Protein AF-A0A6G8FVH2-F1 (afdb_monomer)

Mean predicted aligned error: 13.88 Å

Structure (mmCIF, N/CA/C/O backbone):
data_AF-A0A6G8FVH2-F1
#
_entry.id   AF-A0A6G8FVH2-F1
#
loop_
_atom_site.group_PDB
_atom_site.id
_atom_site.type_symbol
_atom_site.label_atom_id
_atom_site.label_alt_id
_atom_site.label_comp_id
_atom_site.label_asym_id
_atom_site.label_entity_id
_atom_site.label_seq_id
_atom_site.pdbx_PDB_ins_code
_atom_site.Cartn_x
_atom_site.Cartn_y
_atom_site.Cartn_z
_atom_site.occupancy
_atom_site.B_iso_or_equiv
_atom_site.auth_seq_id
_atom_site.auth_comp_id
_atom_site.auth_asym_id
_atom_site.auth_atom_id
_atom_site.pdbx_PDB_model_num
ATOM 1 N N . MET A 1 1 ? 26.771 -7.243 -15.660 1.00 48.91 1 MET A N 1
ATOM 2 C CA . MET A 1 1 ? 26.284 -7.876 -14.411 1.00 48.91 1 MET A CA 1
ATOM 3 C C . MET A 1 1 ? 25.528 -6.893 -13.494 1.00 48.91 1 MET A C 1
ATOM 5 O O . MET A 1 1 ? 25.532 -7.076 -12.289 1.00 48.91 1 MET A O 1
ATOM 9 N N . TYR A 1 2 ?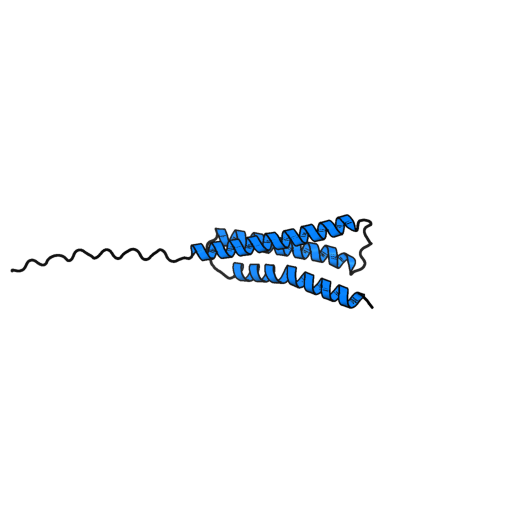 24.825 -5.887 -14.038 1.00 51.09 2 TYR A N 1
ATOM 10 C CA . TYR A 1 2 ? 24.030 -4.921 -13.249 1.00 51.09 2 TYR A CA 1
ATOM 11 C C . TYR A 1 2 ? 22.519 -5.235 -13.226 1.00 51.09 2 TYR A C 1
ATOM 13 O O . TYR A 1 2 ? 21.759 -4.555 -12.542 1.00 51.09 2 TYR A O 1
ATOM 21 N N . SER A 1 3 ? 22.062 -6.257 -13.964 1.00 60.22 3 SER A N 1
ATOM 22 C CA . SER A 1 3 ? 20.628 -6.535 -14.131 1.00 60.22 3 SER A CA 1
ATOM 23 C C . SER A 1 3 ? 19.977 -7.164 -12.897 1.00 60.22 3 SER A C 1
ATOM 25 O O . SER A 1 3 ? 18.834 -6.838 -12.597 1.00 60.22 3 SER A O 1
ATOM 27 N N . SER A 1 4 ? 20.695 -8.006 -12.145 1.00 68.12 4 SER A N 1
ATOM 28 C CA . SER A 1 4 ? 20.132 -8.724 -10.992 1.00 68.12 4 SER A CA 1
ATOM 29 C C . SER A 1 4 ? 19.844 -7.807 -9.801 1.00 68.12 4 SER A C 1
ATOM 31 O O . SER A 1 4 ? 18.807 -7.946 -9.157 1.00 68.12 4 SER A O 1
ATOM 33 N N . LEU A 1 5 ? 20.717 -6.831 -9.529 1.00 71.88 5 LEU A N 1
ATOM 34 C CA . LEU A 1 5 ? 20.553 -5.896 -8.411 1.00 71.88 5 LEU A CA 1
ATOM 35 C C . LEU A 1 5 ? 19.428 -4.882 -8.686 1.00 71.88 5 LEU A C 1
ATOM 37 O O . LEU A 1 5 ? 18.598 -4.632 -7.814 1.00 71.88 5 LEU A O 1
ATOM 41 N N . ALA A 1 6 ? 19.341 -4.362 -9.914 1.00 66.44 6 ALA A N 1
ATOM 42 C CA . ALA A 1 6 ? 18.256 -3.472 -10.335 1.00 66.44 6 ALA A CA 1
ATOM 43 C C . 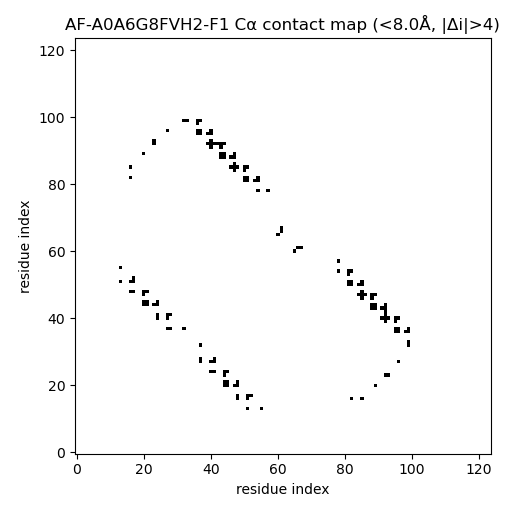ALA A 1 6 ? 16.886 -4.174 -10.330 1.00 66.44 6 ALA A C 1
ATOM 45 O O . ALA A 1 6 ? 15.886 -3.584 -9.914 1.00 66.44 6 ALA A O 1
ATOM 46 N N . GLN A 1 7 ? 16.839 -5.448 -10.735 1.00 66.75 7 GLN A N 1
ATOM 47 C CA . GLN A 1 7 ? 15.634 -6.272 -10.627 1.00 66.75 7 GLN A CA 1
ATOM 48 C C . GLN A 1 7 ? 15.235 -6.506 -9.169 1.00 66.75 7 GLN A C 1
ATOM 50 O O . GLN A 1 7 ? 14.070 -6.306 -8.835 1.00 66.75 7 GLN A O 1
ATOM 55 N N . LEU A 1 8 ? 16.181 -6.857 -8.291 1.00 76.56 8 LEU A N 1
ATOM 56 C CA . LEU A 1 8 ? 15.914 -7.030 -6.858 1.00 76.56 8 LEU A CA 1
ATOM 57 C C . LEU A 1 8 ? 15.365 -5.753 -6.213 1.00 76.56 8 LEU A C 1
ATOM 59 O O . LEU A 1 8 ? 14.357 -5.813 -5.514 1.00 76.56 8 LEU A O 1
ATOM 63 N N . LEU A 1 9 ? 15.972 -4.595 -6.489 1.00 73.19 9 LEU A N 1
ATOM 64 C CA . LEU A 1 9 ? 15.488 -3.299 -6.002 1.00 73.19 9 LEU A CA 1
ATOM 65 C C . LEU A 1 9 ? 14.082 -2.981 -6.513 1.00 73.19 9 LEU A C 1
ATOM 67 O O . LEU A 1 9 ? 13.233 -2.553 -5.736 1.00 73.19 9 LEU A O 1
ATOM 71 N N . SER A 1 10 ? 13.818 -3.231 -7.796 1.00 69.56 10 SER A N 1
ATOM 72 C CA . SER A 1 10 ? 12.498 -3.007 -8.394 1.00 69.56 10 SER A CA 1
ATOM 73 C C . SER A 1 10 ? 11.433 -3.900 -7.758 1.00 69.56 10 SER A C 1
ATOM 75 O O . SER A 1 10 ? 10.321 -3.450 -7.497 1.00 69.56 10 SER A O 1
ATOM 77 N N . LEU A 1 11 ? 11.780 -5.154 -7.461 1.00 72.44 11 LEU A N 1
ATOM 78 C CA . LEU A 1 11 ? 10.889 -6.132 -6.841 1.00 72.44 11 LEU A CA 1
ATOM 79 C C . LEU A 1 11 ? 10.630 -5.792 -5.363 1.00 72.44 11 LEU A C 1
ATOM 81 O O . LEU A 1 11 ? 9.493 -5.870 -4.903 1.00 72.44 11 LEU A O 1
ATOM 85 N N . LEU A 1 12 ? 11.645 -5.319 -4.635 1.00 78.88 12 LEU A N 1
ATOM 86 C CA . LEU A 1 12 ? 11.483 -4.800 -3.273 1.00 78.88 12 LEU A CA 1
ATOM 87 C C . LEU A 1 12 ? 10.607 -3.543 -3.236 1.00 78.88 12 LEU A C 1
ATOM 89 O O . LEU A 1 12 ? 9.711 -3.452 -2.400 1.00 78.88 12 LEU A O 1
ATOM 93 N N . LEU A 1 13 ? 10.819 -2.600 -4.157 1.00 73.19 13 LEU A N 1
ATOM 94 C CA . LEU A 1 13 ? 9.992 -1.396 -4.289 1.00 73.19 13 LEU A CA 1
ATOM 95 C C . LEU A 1 13 ? 8.539 -1.747 -4.615 1.00 73.19 13 LEU A C 1
ATOM 97 O O . LEU A 1 13 ? 7.624 -1.190 -4.011 1.00 73.19 13 LEU A O 1
ATOM 101 N N . LEU A 1 14 ? 8.332 -2.703 -5.521 1.00 72.62 14 LEU A N 1
ATOM 102 C CA . LEU A 1 14 ? 7.019 -3.235 -5.863 1.00 72.62 14 LEU A CA 1
ATOM 103 C C . LEU A 1 14 ? 6.323 -3.833 -4.635 1.00 72.62 14 LEU A C 1
ATOM 105 O O . LEU A 1 14 ? 5.190 -3.467 -4.325 1.00 72.62 14 LEU A O 1
ATOM 109 N N . LEU A 1 15 ? 7.009 -4.717 -3.907 1.00 77.50 15 LEU A N 1
ATOM 110 C CA . LEU A 1 15 ? 6.478 -5.321 -2.685 1.00 77.50 15 LEU A CA 1
ATOM 111 C C . LEU A 1 15 ? 6.139 -4.253 -1.640 1.00 77.50 15 LEU A C 1
ATOM 113 O O . LEU A 1 15 ? 5.061 -4.302 -1.054 1.00 77.50 15 LEU A O 1
ATOM 117 N N . ALA A 1 16 ? 7.002 -3.253 -1.461 1.00 75.69 16 ALA A N 1
ATOM 118 C CA . ALA A 1 16 ? 6.771 -2.155 -0.528 1.00 75.69 16 ALA A CA 1
ATOM 119 C C . ALA A 1 16 ? 5.546 -1.295 -0.890 1.00 75.69 16 ALA A C 1
ATOM 121 O O . ALA A 1 16 ? 4.918 -0.746 0.009 1.00 75.69 16 ALA A O 1
ATOM 122 N N . HIS A 1 17 ? 5.172 -1.199 -2.170 1.00 71.00 17 HIS A N 1
ATOM 123 C CA . HIS A 1 17 ? 3.996 -0.431 -2.601 1.00 71.00 17 HIS A CA 1
ATOM 124 C C . HIS A 1 17 ? 2.709 -1.259 -2.636 1.00 71.00 17 HIS A C 1
ATOM 126 O O . HIS A 1 17 ? 1.629 -0.700 -2.482 1.00 71.00 17 HIS A O 1
ATOM 132 N N . VAL A 1 18 ? 2.788 -2.576 -2.837 1.00 73.19 18 VAL A N 1
ATOM 133 C CA . VAL A 1 18 ? 1.597 -3.430 -2.998 1.00 73.19 18 VAL A CA 1
ATOM 134 C C . VAL A 1 18 ? 1.188 -4.098 -1.686 1.00 73.19 18 VAL A C 1
ATOM 136 O O . VAL A 1 18 ? -0.002 -4.184 -1.381 1.00 73.19 18 VAL A O 1
ATOM 139 N N . VAL A 1 19 ? 2.154 -4.553 -0.884 1.00 78.38 19 VAL A N 1
ATOM 140 C CA . VAL A 1 19 ? 1.880 -5.343 0.326 1.00 78.38 19 VAL A CA 1
ATOM 141 C C . VAL A 1 19 ? 1.172 -4.519 1.411 1.00 78.38 19 VAL A C 1
ATOM 143 O O . VAL A 1 19 ? 0.140 -4.983 1.901 1.00 78.38 19 VAL A O 1
ATOM 146 N N . PRO A 1 20 ? 1.623 -3.302 1.778 1.00 77.38 20 PRO A N 1
ATOM 147 C CA . PRO A 1 20 ? 0.951 -2.518 2.814 1.00 77.38 20 PRO A CA 1
ATOM 148 C C . PRO A 1 20 ? -0.516 -2.173 2.501 1.00 77.38 20 PRO A C 1
ATOM 150 O O . PRO A 1 20 ? -1.363 -2.440 3.360 1.00 77.38 20 PRO A O 1
ATOM 153 N N . PRO A 1 21 ? -0.880 -1.655 1.307 1.00 75.69 21 PRO A N 1
ATOM 154 C CA . PRO A 1 21 ? -2.279 -1.371 1.012 1.00 75.69 21 PRO A CA 1
ATOM 155 C C . PRO A 1 21 ? -3.127 -2.638 0.899 1.00 75.69 21 PRO A C 1
ATOM 157 O O . PRO A 1 21 ? -4.281 -2.610 1.319 1.00 75.69 21 PRO A O 1
ATOM 160 N N . ALA A 1 22 ? -2.574 -3.762 0.424 1.00 75.56 22 ALA A N 1
ATOM 161 C CA . ALA A 1 22 ? -3.284 -5.042 0.407 1.00 75.56 22 ALA A CA 1
ATOM 162 C C . ALA A 1 22 ? -3.614 -5.539 1.824 1.00 75.56 22 ALA A C 1
ATOM 164 O O . ALA A 1 22 ? -4.752 -5.926 2.094 1.00 75.56 22 ALA A O 1
ATOM 165 N N . ILE A 1 23 ? -2.648 -5.481 2.749 1.00 80.50 23 ILE A N 1
ATOM 166 C CA . ILE A 1 23 ? -2.864 -5.840 4.158 1.00 80.50 23 ILE A CA 1
ATOM 167 C C . ILE A 1 23 ? -3.906 -4.905 4.787 1.00 80.50 23 ILE A C 1
ATOM 169 O O . ILE A 1 23 ? -4.834 -5.385 5.440 1.00 80.50 23 ILE A O 1
ATOM 173 N N . GLY A 1 24 ? -3.803 -3.593 4.545 1.00 75.56 24 GLY A N 1
ATOM 174 C CA . GLY A 1 24 ? -4.785 -2.602 4.992 1.00 75.56 24 GLY A CA 1
ATOM 175 C C . GLY A 1 24 ? -6.201 -2.926 4.509 1.00 75.56 24 GLY A C 1
ATOM 176 O O . GLY A 1 24 ? -7.131 -2.982 5.312 1.00 75.56 24 GLY A O 1
ATOM 177 N N . LEU A 1 25 ? -6.357 -3.253 3.224 1.00 78.88 25 LEU A N 1
ATOM 178 C CA . LEU A 1 25 ? -7.624 -3.679 2.623 1.00 78.88 25 LEU A CA 1
ATOM 179 C C . LEU A 1 25 ? -8.204 -4.925 3.301 1.00 78.88 25 LEU A C 1
ATOM 181 O O . LEU A 1 25 ? -9.382 -4.939 3.655 1.00 78.88 25 LEU A O 1
ATOM 185 N N . VAL A 1 26 ? -7.384 -5.959 3.515 1.00 82.75 26 VAL A N 1
ATOM 186 C CA . VAL A 1 26 ? -7.816 -7.218 4.146 1.00 82.75 26 VAL A CA 1
ATOM 187 C C . VAL A 1 26 ? -8.243 -6.992 5.596 1.00 82.75 26 VAL A C 1
ATOM 189 O O . VAL A 1 26 ? -9.283 -7.506 6.019 1.00 82.75 26 VAL A O 1
ATOM 192 N N . LEU A 1 27 ? -7.474 -6.208 6.356 1.00 81.31 27 LEU A N 1
ATOM 193 C CA . LEU A 1 27 ? -7.788 -5.888 7.749 1.00 81.31 27 LEU A CA 1
ATOM 194 C C . LEU A 1 27 ? -9.089 -5.086 7.855 1.00 81.31 27 LEU A C 1
ATOM 196 O O . LEU A 1 27 ? -9.972 -5.450 8.631 1.00 81.31 27 LEU A O 1
ATOM 200 N N . VAL A 1 28 ? -9.250 -4.048 7.032 1.00 79.56 28 VAL A N 1
ATOM 201 C CA . VAL A 1 28 ? -10.461 -3.212 7.002 1.00 79.56 28 VAL A CA 1
ATOM 202 C C . VAL A 1 28 ? -11.682 -4.008 6.528 1.00 79.56 28 VAL A C 1
ATOM 204 O O . VAL A 1 28 ? -12.782 -3.827 7.049 1.00 79.56 28 VAL A O 1
ATOM 207 N N . ALA A 1 29 ? -11.513 -4.928 5.575 1.00 78.44 29 ALA A N 1
ATOM 208 C CA . ALA A 1 29 ? -12.602 -5.769 5.085 1.00 78.44 29 ALA A CA 1
ATOM 209 C C . ALA A 1 29 ? -13.090 -6.785 6.134 1.00 78.44 29 ALA A C 1
ATOM 211 O O . ALA A 1 29 ? -14.296 -7.046 6.210 1.00 78.44 29 ALA A O 1
ATOM 212 N N . ARG A 1 30 ? -12.178 -7.340 6.950 1.00 79.88 30 ARG A N 1
ATOM 213 C CA . ARG A 1 30 ? -12.509 -8.324 7.997 1.00 79.88 30 ARG A CA 1
ATOM 214 C C . ARG A 1 30 ? -13.263 -7.722 9.182 1.00 79.88 30 ARG A C 1
ATOM 216 O O . ARG A 1 30 ? -14.057 -8.426 9.802 1.00 79.88 30 ARG A O 1
ATOM 223 N N . VAL A 1 31 ? -13.041 -6.450 9.509 1.00 73.06 31 VAL A N 1
ATOM 224 C CA . VAL A 1 31 ? -13.661 -5.822 10.683 1.00 73.06 31 VAL A CA 1
ATOM 225 C C . VAL A 1 31 ? -15.078 -5.317 10.350 1.00 73.06 31 VAL A C 1
ATOM 227 O O . VAL A 1 31 ? -15.308 -4.577 9.388 1.00 73.06 31 VAL A O 1
ATOM 230 N N . ARG A 1 32 ? -16.073 -5.730 11.149 1.00 60.81 32 ARG A N 1
ATOM 231 C CA . ARG A 1 32 ? -17.450 -5.198 11.110 1.00 60.81 32 ARG A CA 1
ATOM 232 C C . ARG A 1 32 ? -17.533 -3.908 11.940 1.00 60.81 32 ARG A C 1
ATOM 234 O O . ARG A 1 32 ? -18.111 -3.910 13.019 1.00 60.81 32 ARG A O 1
ATOM 241 N N . THR A 1 33 ? -16.956 -2.815 11.451 1.00 60.69 33 THR A N 1
ATOM 242 C CA . THR A 1 33 ? -17.144 -1.467 12.025 1.00 60.69 33 THR A CA 1
ATOM 243 C C . THR A 1 33 ? -18.153 -0.641 11.218 1.00 60.69 33 THR A C 1
ATOM 245 O O . THR A 1 33 ? -18.716 -1.105 10.217 1.00 60.69 33 THR A O 1
ATOM 248 N N . ARG A 1 34 ? -18.466 0.573 11.695 1.00 63.25 34 ARG A N 1
ATOM 249 C CA . ARG A 1 34 ? -19.517 1.445 11.147 1.00 63.25 34 ARG A CA 1
ATOM 250 C C . ARG A 1 34 ? -19.282 1.737 9.655 1.00 63.25 34 ARG A C 1
ATOM 252 O O . ARG A 1 34 ? -18.187 2.078 9.219 1.00 63.25 34 ARG A O 1
ATOM 259 N N . ARG A 1 35 ? -20.358 1.661 8.857 1.00 68.44 35 ARG A N 1
ATOM 260 C CA . ARG A 1 35 ? -20.328 1.692 7.375 1.00 68.44 35 ARG A CA 1
ATOM 261 C C . ARG A 1 35 ? -19.559 2.867 6.748 1.00 68.44 35 ARG A C 1
ATOM 263 O O . ARG A 1 35 ? -19.030 2.704 5.652 1.00 68.44 35 ARG A O 1
ATOM 270 N N . ARG A 1 36 ? -19.520 4.048 7.378 1.00 74.69 36 ARG A N 1
ATOM 271 C CA . ARG A 1 36 ? -18.992 5.271 6.741 1.00 74.69 36 ARG A CA 1
ATOM 272 C C . ARG A 1 36 ? -17.458 5.294 6.683 1.00 74.69 36 ARG A C 1
ATOM 274 O O . ARG A 1 36 ? -16.921 5.378 5.585 1.00 74.69 36 ARG A O 1
ATOM 281 N N . TRP A 1 37 ? -16.756 5.143 7.806 1.00 76.94 37 TRP A N 1
ATOM 282 C CA . TRP A 1 37 ? -15.282 5.205 7.845 1.00 76.94 37 TRP A CA 1
ATOM 283 C C . TRP A 1 37 ? -14.608 4.018 7.162 1.00 76.94 37 TRP A C 1
ATOM 285 O O . TRP A 1 37 ? -13.631 4.194 6.436 1.00 76.94 37 TRP A O 1
ATOM 295 N N . ARG A 1 38 ? -15.204 2.828 7.279 1.00 73.69 38 ARG A N 1
ATOM 296 C CA . ARG A 1 38 ? -14.755 1.640 6.548 1.00 73.69 38 ARG A CA 1
ATOM 297 C C . ARG A 1 38 ? -14.774 1.847 5.032 1.00 73.69 38 ARG A C 1
ATOM 299 O O . ARG A 1 38 ? -13.847 1.423 4.352 1.00 73.69 38 ARG A O 1
ATOM 306 N N . THR A 1 39 ? -15.805 2.506 4.499 1.00 80.50 39 THR A N 1
ATOM 307 C CA . THR A 1 39 ? -15.901 2.776 3.053 1.00 80.50 39 THR A CA 1
ATOM 308 C C . THR A 1 39 ? -14.761 3.681 2.592 1.00 80.50 39 THR A C 1
ATOM 310 O O . THR A 1 39 ? -14.107 3.371 1.602 1.00 80.50 39 THR A O 1
ATOM 313 N N . TRP A 1 40 ? -14.460 4.742 3.345 1.00 80.19 40 TRP A N 1
ATOM 314 C CA . TRP A 1 40 ? -13.326 5.622 3.052 1.00 80.19 40 TRP A CA 1
ATOM 315 C C . TRP A 1 40 ? -11.989 4.883 3.112 1.00 80.19 40 TRP A C 1
ATOM 317 O O . TRP A 1 40 ? -11.207 4.975 2.171 1.00 80.19 40 TRP A O 1
ATOM 327 N N . ALA A 1 41 ? -11.752 4.087 4.157 1.00 77.81 41 ALA A N 1
ATOM 328 C CA . ALA A 1 41 ? -10.533 3.292 4.276 1.00 77.81 41 ALA A CA 1
ATOM 329 C C . ALA A 1 41 ? -10.364 2.311 3.097 1.00 77.81 41 ALA A C 1
ATOM 331 O O . ALA A 1 41 ? -9.285 2.232 2.517 1.00 77.81 41 ALA A O 1
ATOM 332 N N . LEU A 1 42 ? -11.433 1.618 2.683 1.00 81.88 42 LEU A N 1
ATOM 333 C CA . LEU A 1 42 ? -11.404 0.719 1.521 1.00 81.88 42 LEU A CA 1
ATOM 334 C C . LEU A 1 42 ? -11.116 1.461 0.211 1.00 81.88 42 LEU A C 1
ATOM 336 O O . LEU A 1 42 ? -10.346 0.958 -0.603 1.00 81.88 42 LEU A O 1
ATOM 340 N N . LEU A 1 43 ? -11.701 2.645 0.008 1.00 84.88 43 LEU A N 1
ATOM 341 C CA . LEU A 1 43 ? -11.450 3.462 -1.182 1.00 84.88 43 LEU A CA 1
ATOM 342 C C . LEU A 1 43 ? -9.994 3.926 -1.244 1.00 84.88 43 LEU A C 1
ATOM 344 O O . LEU A 1 43 ? -9.362 3.808 -2.289 1.00 84.88 43 LEU A O 1
ATOM 348 N N . PHE A 1 44 ? -9.444 4.402 -0.127 1.00 82.56 44 PHE A N 1
ATOM 349 C CA . PHE A 1 44 ? -8.066 4.880 -0.069 1.00 82.56 44 PHE A CA 1
ATOM 350 C C . PHE A 1 44 ? -7.042 3.750 -0.220 1.00 82.56 44 PHE A C 1
ATOM 352 O O . PHE A 1 44 ? -6.107 3.883 -1.011 1.00 82.56 44 PHE A O 1
ATOM 359 N N . PHE A 1 45 ? -7.242 2.607 0.445 1.00 79.19 45 PHE A N 1
ATOM 360 C CA . PHE A 1 45 ? -6.380 1.436 0.252 1.00 79.19 45 PHE A CA 1
ATOM 361 C C . PHE A 1 45 ? -6.521 0.833 -1.151 1.00 79.19 45 PHE A C 1
ATOM 363 O O . PHE A 1 45 ? -5.519 0.452 -1.751 1.00 79.19 45 PHE A O 1
ATOM 370 N N . GLY A 1 46 ? -7.736 0.791 -1.706 1.00 81.31 46 GLY A N 1
ATOM 371 C CA . GLY A 1 46 ? -7.978 0.340 -3.077 1.00 81.31 46 GLY A CA 1
ATOM 372 C C . GLY A 1 46 ? -7.320 1.240 -4.120 1.00 81.31 46 GLY A C 1
ATOM 373 O O . GLY A 1 46 ? -6.685 0.740 -5.046 1.00 81.31 46 GLY A O 1
ATOM 374 N N . LEU A 1 47 ? -7.401 2.561 -3.942 1.00 83.94 47 LEU A N 1
ATOM 375 C CA . LEU A 1 47 ? -6.745 3.529 -4.820 1.00 83.94 47 LEU A CA 1
ATOM 376 C C . LEU A 1 47 ? -5.217 3.424 -4.722 1.00 83.94 47 LEU A C 1
ATOM 378 O O . LEU A 1 47 ? -4.545 3.382 -5.751 1.00 83.94 47 LEU A O 1
ATOM 382 N N . SER A 1 48 ? -4.677 3.287 -3.507 1.00 78.50 48 SER A N 1
ATOM 383 C CA . SER A 1 48 ? -3.245 3.063 -3.278 1.00 78.50 48 SER A CA 1
ATOM 384 C C . SER A 1 48 ? -2.751 1.798 -3.988 1.00 78.50 48 SER A C 1
ATOM 386 O O . SER A 1 48 ? -1.757 1.847 -4.717 1.00 78.50 48 SER A O 1
ATOM 388 N N . LEU A 1 49 ? -3.500 0.693 -3.882 1.00 78.25 49 LEU A N 1
ATOM 389 C CA . LEU A 1 49 ? -3.200 -0.564 -4.570 1.00 78.25 49 LEU A CA 1
ATOM 390 C C . LEU A 1 49 ? -3.249 -0.408 -6.098 1.00 78.25 49 LEU A C 1
ATOM 392 O O . LEU A 1 49 ? -2.345 -0.867 -6.794 1.00 78.25 49 LEU A O 1
ATOM 396 N N . ALA A 1 50 ? -4.279 0.262 -6.623 1.00 80.69 50 ALA A N 1
ATOM 397 C CA . ALA A 1 50 ? -4.431 0.504 -8.056 1.00 80.69 50 ALA A CA 1
ATOM 398 C C . ALA A 1 50 ? -3.276 1.351 -8.613 1.00 80.69 50 ALA A C 1
ATOM 400 O O . ALA A 1 50 ? -2.718 1.015 -9.656 1.00 80.69 50 ALA A O 1
ATOM 401 N N . THR A 1 51 ? -2.864 2.403 -7.899 1.00 80.88 51 THR A N 1
ATOM 402 C CA . THR A 1 51 ? -1.705 3.225 -8.290 1.00 80.88 51 THR A CA 1
ATOM 403 C C . THR A 1 51 ? -0.387 2.451 -8.223 1.00 80.88 51 THR A C 1
ATOM 405 O O . THR A 1 51 ? 0.407 2.540 -9.158 1.00 80.88 51 THR A O 1
ATOM 408 N N . GLY A 1 52 ? -0.182 1.618 -7.193 1.00 72.44 52 GLY A N 1
ATOM 409 C CA . GLY A 1 52 ? 0.993 0.749 -7.083 1.00 72.44 52 GLY A CA 1
ATOM 410 C C . GLY A 1 52 ? 1.066 -0.295 -8.204 1.00 72.44 52 GLY A C 1
ATOM 411 O O . GLY A 1 52 ? 2.129 -0.504 -8.787 1.00 72.44 52 GLY A O 1
ATOM 412 N N . LEU A 1 53 ? -0.068 -0.899 -8.578 1.00 76.75 53 LEU A N 1
ATOM 413 C CA . LEU A 1 53 ? -0.166 -1.820 -9.718 1.00 76.75 53 LEU A CA 1
ATOM 414 C C . LEU A 1 53 ? 0.022 -1.115 -11.066 1.00 76.75 53 LEU A C 1
ATOM 416 O O . LEU A 1 53 ? 0.669 -1.660 -11.957 1.00 76.75 53 LEU A O 1
ATOM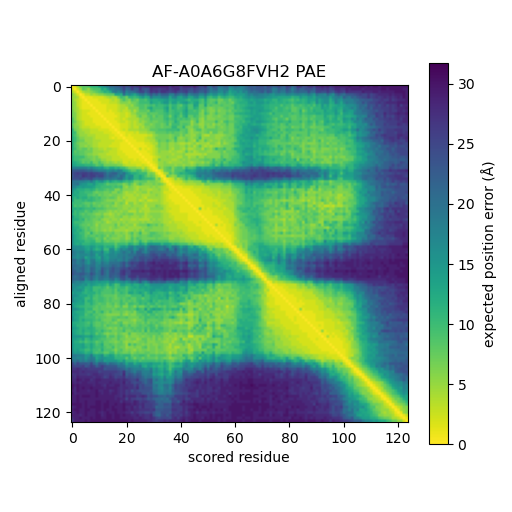 420 N N . ALA A 1 54 ? -0.494 0.103 -11.231 1.00 77.94 54 ALA A N 1
ATOM 421 C CA . ALA A 1 54 ? -0.250 0.892 -12.435 1.00 77.94 54 ALA A CA 1
ATOM 422 C C . ALA A 1 54 ? 1.244 1.217 -12.583 1.00 77.94 54 ALA A C 1
ATOM 424 O O . ALA A 1 54 ? 1.817 1.022 -13.654 1.00 77.94 54 ALA A O 1
ATOM 425 N N . GLN A 1 55 ? 1.907 1.621 -11.496 1.00 72.69 55 GLN A N 1
ATOM 426 C CA . GLN A 1 55 ? 3.352 1.844 -11.478 1.00 72.69 55 GLN A CA 1
ATOM 427 C C . GLN A 1 55 ? 4.124 0.553 -11.784 1.00 72.69 55 GLN A C 1
ATOM 429 O O . GLN A 1 55 ? 5.078 0.575 -12.564 1.00 72.69 55 GLN A O 1
ATOM 434 N N . ALA A 1 56 ? 3.692 -0.578 -11.223 1.00 68.50 56 ALA A N 1
ATOM 435 C CA . ALA A 1 56 ? 4.245 -1.896 -11.508 1.00 68.50 56 ALA A CA 1
ATOM 436 C C . ALA A 1 56 ? 4.153 -2.272 -12.987 1.00 68.50 56 ALA A C 1
ATOM 438 O O . ALA A 1 56 ? 5.130 -2.746 -13.551 1.00 68.50 56 ALA A O 1
ATOM 439 N N . LEU A 1 57 ? 3.000 -2.050 -13.618 1.00 72.62 57 LEU A N 1
ATOM 440 C CA . LEU A 1 57 ? 2.780 -2.349 -15.032 1.00 72.62 57 LEU A CA 1
ATOM 441 C C . LEU A 1 57 ? 3.620 -1.447 -15.932 1.00 72.62 57 LEU A C 1
ATOM 443 O O . LEU A 1 57 ? 4.259 -1.940 -16.860 1.00 72.62 57 LEU A O 1
ATOM 447 N N . VAL A 1 58 ? 3.685 -0.150 -15.617 1.00 69.56 58 VAL A N 1
ATOM 448 C CA . VAL A 1 58 ? 4.561 0.791 -16.323 1.00 69.56 58 VAL A CA 1
ATOM 449 C C . VAL A 1 58 ? 6.007 0.307 -16.216 1.00 69.56 58 VAL A C 1
ATOM 451 O O . VAL A 1 58 ? 6.649 0.112 -17.238 1.00 69.56 58 VAL A O 1
ATOM 454 N N . THR A 1 59 ? 6.494 -0.006 -15.015 1.00 65.12 59 THR A N 1
ATOM 455 C CA . THR A 1 59 ? 7.890 -0.425 -14.773 1.00 65.12 59 THR A CA 1
ATOM 456 C C . THR A 1 59 ? 8.204 -1.814 -15.350 1.00 65.12 59 THR A C 1
ATOM 458 O O . THR A 1 59 ? 9.251 -2.025 -15.954 1.00 65.12 59 THR A O 1
ATOM 461 N N . GLY A 1 60 ? 7.277 -2.761 -15.213 1.00 59.72 60 GLY A N 1
ATOM 462 C CA . GLY A 1 60 ? 7.381 -4.132 -15.709 1.00 59.72 60 GLY A CA 1
ATOM 463 C C . GLY A 1 60 ? 7.345 -4.216 -17.232 1.00 59.72 60 GLY A C 1
ATOM 464 O O . GLY A 1 60 ? 8.043 -5.049 -17.807 1.00 59.72 60 GLY A O 1
ATOM 465 N N . SER A 1 61 ? 6.630 -3.308 -17.906 1.00 59.66 61 SER A N 1
ATOM 466 C CA . SER A 1 61 ? 6.649 -3.226 -19.372 1.00 59.66 61 SER A CA 1
ATOM 467 C C . SER A 1 61 ? 8.052 -2.931 -19.936 1.00 59.66 61 SER A C 1
ATOM 469 O O . SER A 1 61 ? 8.388 -3.427 -21.013 1.00 59.66 61 SER A O 1
ATOM 471 N N . TYR A 1 62 ? 8.916 -2.241 -19.175 1.00 54.41 62 TYR A N 1
ATOM 472 C CA . TYR A 1 62 ? 10.330 -2.033 -19.526 1.00 54.41 62 TYR A CA 1
ATOM 473 C C . TYR A 1 62 ? 11.192 -3.291 -19.344 1.00 54.41 62 TYR A C 1
ATOM 475 O O . TYR A 1 62 ? 12.192 -3.447 -20.041 1.00 54.41 62 TYR A O 1
ATOM 483 N N . LEU A 1 63 ? 10.817 -4.199 -18.434 1.00 50.78 63 LEU A N 1
ATOM 484 C CA . LEU A 1 63 ? 11.558 -5.436 -18.154 1.00 50.78 63 LEU A CA 1
ATOM 485 C C . LEU A 1 63 ? 11.269 -6.558 -19.169 1.00 50.78 63 LEU A C 1
ATOM 487 O O . LEU A 1 63 ? 12.121 -7.422 -19.358 1.00 50.78 63 LEU A O 1
ATOM 491 N N . PHE A 1 64 ? 10.112 -6.537 -19.842 1.00 50.47 64 PHE A N 1
ATOM 492 C CA . PHE A 1 64 ? 9.672 -7.575 -20.794 1.00 50.47 64 PHE A CA 1
ATOM 493 C C . PHE A 1 64 ? 9.763 -7.166 -22.282 1.00 50.47 64 PHE A C 1
ATOM 495 O O . PHE A 1 64 ? 9.089 -7.747 -23.128 1.00 50.47 64 PHE A O 1
ATOM 502 N N . GLY A 1 65 ? 10.612 -6.191 -22.631 1.00 46.06 65 GLY A N 1
ATOM 503 C CA . GLY A 1 65 ? 10.902 -5.854 -24.035 1.00 46.06 65 GLY A CA 1
ATOM 504 C C . GLY A 1 65 ? 9.971 -4.816 -24.674 1.00 46.06 65 GLY A C 1
ATOM 505 O O . GLY A 1 65 ? 9.932 -4.700 -25.900 1.00 46.06 65 GLY A O 1
ATOM 506 N N . GLY A 1 66 ? 9.236 -4.039 -23.872 1.00 49.94 66 GLY A N 1
ATOM 507 C CA . GLY A 1 66 ? 8.508 -2.869 -24.358 1.00 49.94 66 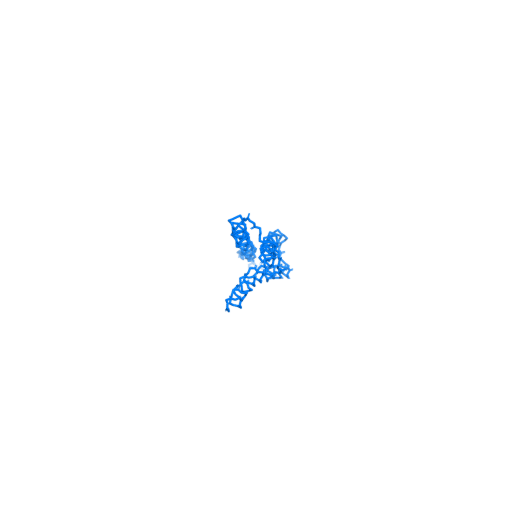GLY A CA 1
ATOM 508 C C . GLY A 1 66 ? 9.461 -1.855 -24.996 1.00 49.94 66 GLY A C 1
ATOM 509 O O . GLY A 1 66 ? 10.517 -1.549 -24.442 1.00 49.94 66 GLY A O 1
ATOM 510 N N . ARG A 1 67 ? 9.105 -1.354 -26.188 1.00 48.91 67 ARG A N 1
ATOM 511 C CA . ARG A 1 67 ? 9.901 -0.367 -26.937 1.00 48.91 67 ARG A CA 1
ATOM 512 C C . ARG A 1 67 ? 10.309 0.794 -26.015 1.00 48.91 67 ARG A C 1
ATOM 514 O O . ARG A 1 67 ? 9.444 1.294 -25.293 1.00 48.91 67 ARG A O 1
ATOM 521 N N . PRO A 1 68 ? 11.574 1.258 -26.049 1.00 48.94 68 PRO A N 1
ATOM 522 C CA . PRO A 1 68 ? 11.985 2.421 -25.279 1.00 48.94 68 PRO A CA 1
ATOM 523 C C . PRO A 1 68 ? 11.206 3.624 -25.806 1.00 48.94 68 PRO A C 1
ATOM 525 O O . PRO A 1 68 ? 11.495 4.154 -26.878 1.00 48.94 68 PRO A O 1
ATOM 528 N N . PHE A 1 69 ? 10.161 4.023 -25.085 1.00 49.62 69 PHE A N 1
ATOM 529 C CA . PHE A 1 69 ? 9.472 5.266 -25.378 1.00 49.62 69 PHE A CA 1
ATOM 530 C C . PHE A 1 69 ? 10.484 6.396 -25.205 1.00 49.62 69 PHE A C 1
ATOM 532 O O . PHE A 1 69 ? 11.051 6.591 -24.129 1.00 49.62 69 PHE A O 1
ATOM 539 N N . VAL A 1 70 ? 10.725 7.114 -26.299 1.00 46.66 70 VAL A N 1
ATOM 540 C CA . VAL A 1 70 ? 11.494 8.356 -26.374 1.00 46.66 70 VAL A CA 1
ATOM 541 C C . VAL A 1 70 ? 10.772 9.388 -25.498 1.00 46.66 70 VAL A C 1
ATOM 543 O O . VAL A 1 70 ? 9.906 10.121 -25.955 1.00 46.66 70 VAL A O 1
ATOM 546 N N . GLY A 1 71 ? 11.019 9.338 -24.190 1.00 52.97 71 GLY A N 1
ATOM 547 C CA . GLY A 1 71 ? 10.214 10.054 -23.201 1.00 52.97 71 GLY A CA 1
ATOM 548 C C . GLY A 1 71 ? 10.613 9.751 -21.759 1.00 52.97 71 GLY A C 1
ATOM 549 O O . GLY A 1 71 ? 9.749 9.719 -20.886 1.00 52.97 71 GLY A O 1
ATOM 550 N N . PHE A 1 72 ? 11.907 9.519 -21.501 1.00 59.12 72 PHE A N 1
ATOM 551 C CA . PHE A 1 72 ? 12.439 9.186 -20.171 1.00 59.12 72 PHE A CA 1
ATOM 552 C C . PHE A 1 72 ? 11.947 10.141 -19.069 1.00 59.12 72 PHE A C 1
ATOM 554 O O . PHE A 1 72 ? 11.582 9.683 -17.992 1.00 59.12 72 PHE A O 1
ATOM 561 N N . GLY A 1 73 ? 11.835 11.444 -19.357 1.00 61.22 73 GLY A N 1
ATOM 562 C CA . GLY A 1 73 ? 11.334 12.427 -18.390 1.00 61.22 73 GLY A CA 1
ATOM 563 C C . GLY A 1 73 ? 9.850 12.263 -18.039 1.00 61.22 73 GLY A C 1
ATOM 564 O O . GLY A 1 73 ? 9.491 12.338 -16.869 1.00 61.22 73 GLY A O 1
ATOM 565 N N . VAL A 1 74 ? 8.985 11.989 -19.021 1.00 66.88 74 VAL A N 1
ATOM 566 C CA . VAL A 1 74 ? 7.529 11.869 -18.800 1.00 66.88 74 VAL A CA 1
ATOM 567 C C . VAL A 1 74 ? 7.196 10.592 -18.034 1.00 66.88 74 VAL A C 1
ATOM 569 O O . VAL A 1 74 ? 6.380 10.610 -17.118 1.00 66.88 74 VAL A O 1
ATOM 572 N N . VAL A 1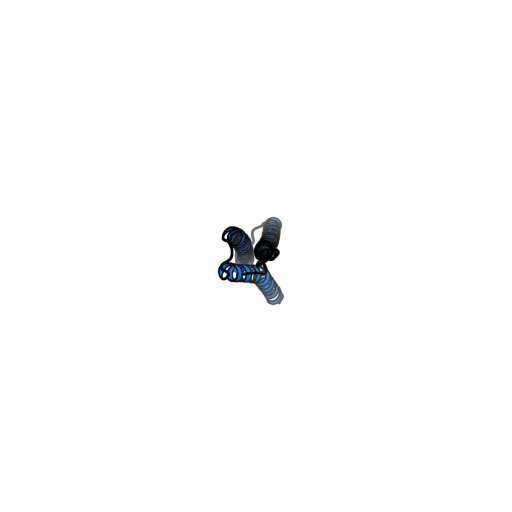 75 ? 7.867 9.489 -18.366 1.00 65.56 75 VAL A N 1
ATOM 573 C CA . VAL A 1 75 ? 7.698 8.200 -17.680 1.00 65.56 75 VAL A CA 1
ATOM 574 C C . VAL A 1 75 ? 8.183 8.289 -16.237 1.00 65.56 75 VAL A C 1
ATOM 576 O O . VAL A 1 75 ? 7.503 7.822 -15.326 1.00 65.56 75 VAL A O 1
ATOM 579 N N . GLN A 1 76 ? 9.345 8.907 -16.015 1.00 67.88 76 GLN A N 1
ATOM 580 C CA . GLN A 1 76 ? 9.905 9.064 -14.679 1.00 67.88 76 GLN A CA 1
ATOM 581 C C . GLN A 1 76 ? 9.048 9.997 -13.816 1.00 67.88 76 GLN A C 1
ATOM 583 O O . GLN A 1 76 ? 8.809 9.700 -12.647 1.00 67.88 76 GLN A O 1
ATOM 588 N N . LEU A 1 77 ? 8.515 11.076 -14.401 1.00 75.25 77 LEU A N 1
ATOM 589 C CA . LEU A 1 77 ? 7.547 11.948 -13.739 1.00 75.25 77 LEU A CA 1
ATOM 590 C C . LEU A 1 77 ? 6.267 11.180 -13.380 1.00 75.25 77 LEU A C 1
ATOM 592 O O . LEU A 1 77 ? 5.789 11.281 -12.254 1.00 75.25 77 LEU A O 1
ATOM 596 N N . LEU A 1 78 ? 5.743 10.365 -14.300 1.00 74.31 78 LEU A N 1
ATOM 597 C CA . LEU A 1 78 ? 4.552 9.551 -14.060 1.00 74.31 78 LEU A CA 1
ATOM 598 C C . LEU A 1 78 ? 4.774 8.529 -12.936 1.00 74.31 78 LEU A C 1
ATOM 600 O O . LEU A 1 78 ? 3.901 8.366 -12.087 1.00 74.31 78 LEU A O 1
ATOM 604 N N . GLN A 1 79 ? 5.943 7.883 -12.881 1.00 71.06 79 GLN A N 1
ATOM 605 C CA . GLN A 1 79 ? 6.307 6.986 -11.780 1.00 71.06 79 GLN A CA 1
ATOM 606 C C . GLN A 1 79 ? 6.361 7.718 -10.435 1.00 71.06 79 GLN A C 1
ATOM 608 O O . GLN A 1 79 ? 5.834 7.209 -9.449 1.00 71.06 79 GLN A O 1
ATOM 613 N N . TRP A 1 80 ? 6.942 8.919 -10.393 1.00 72.88 80 TRP A N 1
ATOM 614 C CA . TRP A 1 80 ? 6.964 9.748 -9.185 1.00 72.88 80 TRP A CA 1
ATOM 615 C C . TRP A 1 80 ? 5.562 10.153 -8.729 1.00 72.88 80 TRP A C 1
ATOM 617 O O . TRP A 1 80 ? 5.252 10.059 -7.542 1.00 72.88 80 TRP A O 1
ATOM 627 N N . VAL A 1 81 ? 4.703 10.565 -9.664 1.00 78.12 81 VAL A N 1
ATOM 628 C CA . VAL A 1 81 ? 3.315 10.948 -9.374 1.00 78.12 81 VAL A CA 1
ATOM 629 C C . VAL A 1 81 ? 2.517 9.754 -8.854 1.00 78.12 81 VAL A C 1
ATOM 631 O O . VAL A 1 81 ? 1.800 9.894 -7.866 1.00 78.12 81 VAL A O 1
ATOM 634 N N . LEU A 1 82 ? 2.663 8.575 -9.466 1.00 76.00 82 LEU A N 1
ATOM 635 C CA . LEU A 1 82 ? 1.994 7.351 -9.018 1.00 76.00 82 LEU A CA 1
ATOM 636 C C . LEU A 1 82 ? 2.484 6.898 -7.637 1.00 76.00 82 LEU A C 1
ATOM 638 O O . LEU A 1 82 ? 1.660 6.538 -6.797 1.00 76.00 82 LEU A O 1
ATOM 642 N N . GLY A 1 83 ? 3.790 6.982 -7.374 1.00 73.69 83 GLY A N 1
ATOM 643 C CA . GLY A 1 83 ? 4.367 6.654 -6.071 1.00 73.69 83 GLY A CA 1
ATOM 644 C C . GLY A 1 83 ? 3.882 7.600 -4.971 1.00 73.69 83 GLY A C 1
ATOM 645 O O . GLY A 1 83 ? 3.421 7.152 -3.921 1.00 73.69 83 GLY A O 1
ATOM 646 N N . LEU A 1 84 ? 3.894 8.913 -5.230 1.00 78.50 84 LEU A N 1
ATOM 647 C CA . LEU A 1 84 ? 3.350 9.916 -4.309 1.00 78.50 84 LEU A CA 1
ATOM 648 C C . LEU A 1 84 ? 1.852 9.717 -4.073 1.00 78.50 84 LEU A C 1
ATOM 650 O O . LEU A 1 84 ? 1.407 9.748 -2.928 1.00 78.50 84 LEU A O 1
ATOM 654 N N . ALA A 1 85 ? 1.074 9.468 -5.129 1.00 75.69 85 ALA A N 1
ATOM 655 C CA . ALA A 1 85 ? -0.353 9.195 -5.007 1.00 75.69 85 ALA A CA 1
ATOM 656 C C . ALA A 1 85 ? -0.612 7.945 -4.155 1.00 75.69 85 ALA A C 1
ATOM 658 O O . ALA A 1 85 ? -1.463 7.982 -3.264 1.00 75.69 85 ALA A O 1
ATOM 659 N N . SER A 1 86 ? 0.150 6.868 -4.366 1.00 74.81 86 SER A N 1
ATOM 660 C CA . SER A 1 86 ? 0.061 5.635 -3.578 1.00 74.81 86 SER A CA 1
ATOM 661 C C . SER A 1 86 ? 0.371 5.877 -2.098 1.00 74.81 86 SER A C 1
ATOM 663 O O . SER A 1 86 ? -0.371 5.411 -1.227 1.00 74.81 86 SER A O 1
ATOM 665 N N . LEU A 1 87 ? 1.407 6.667 -1.806 1.00 76.62 87 LEU A N 1
ATOM 666 C CA . LEU A 1 87 ? 1.812 7.004 -0.443 1.00 76.62 87 LEU A CA 1
ATOM 667 C C . LEU A 1 87 ? 0.763 7.868 0.272 1.00 76.62 87 LEU A C 1
ATOM 669 O O . LEU A 1 87 ? 0.352 7.555 1.390 1.00 76.62 87 LEU A O 1
ATOM 673 N N . VAL A 1 88 ? 0.291 8.927 -0.391 1.00 79.56 88 VAL A N 1
ATOM 674 C CA . VAL A 1 88 ? -0.719 9.850 0.148 1.00 79.56 88 VAL A CA 1
ATOM 675 C C . VAL A 1 88 ? -2.026 9.109 0.423 1.00 79.56 88 VAL A C 1
ATOM 677 O O . VAL A 1 88 ? -2.594 9.228 1.508 1.00 79.56 88 VAL A O 1
ATOM 680 N N . THR A 1 89 ? -2.487 8.298 -0.529 1.00 75.06 89 THR A N 1
ATOM 681 C CA . THR A 1 89 ? -3.727 7.525 -0.376 1.00 75.06 89 THR A CA 1
ATOM 682 C C . THR A 1 89 ? -3.609 6.469 0.719 1.00 75.06 89 THR A C 1
ATOM 684 O O . THR A 1 89 ? -4.526 6.345 1.525 1.00 75.06 89 THR A O 1
ATOM 687 N N . SER A 1 90 ? -2.469 5.784 0.848 1.00 71.56 90 SER A N 1
ATOM 688 C CA . SER A 1 90 ? -2.214 4.876 1.976 1.00 71.56 90 SER A CA 1
ATOM 689 C C . SER A 1 90 ? -2.280 5.606 3.326 1.00 71.56 90 SER A C 1
ATOM 691 O O . SER A 1 90 ? -2.955 5.143 4.248 1.00 71.56 90 SER A O 1
ATOM 693 N N . GLY A 1 91 ? -1.680 6.799 3.426 1.00 78.12 91 GLY A N 1
ATOM 694 C CA . GLY A 1 91 ? -1.747 7.642 4.623 1.00 78.12 91 GLY A CA 1
ATOM 695 C C . GLY A 1 91 ? -3.180 8.028 5.008 1.00 78.12 91 GLY A C 1
ATOM 696 O O . GLY A 1 91 ? -3.568 7.886 6.168 1.00 78.12 91 GLY A O 1
ATOM 697 N N . PHE A 1 92 ? -4.005 8.431 4.036 1.00 76.81 92 PHE A N 1
ATOM 698 C CA . PHE A 1 92 ? -5.431 8.687 4.270 1.00 76.81 92 PHE A CA 1
ATOM 699 C C . PHE A 1 92 ? -6.202 7.426 4.678 1.00 76.81 92 PHE A C 1
ATOM 701 O O . PHE A 1 92 ? -7.087 7.505 5.531 1.00 76.81 92 PHE A O 1
ATOM 708 N N . GLY A 1 93 ? -5.845 6.260 4.132 1.00 75.56 93 GLY A N 1
ATOM 709 C CA . GLY A 1 93 ? -6.386 4.969 4.558 1.00 75.56 93 GLY A CA 1
ATOM 710 C C . GLY A 1 93 ? -6.105 4.684 6.034 1.00 75.56 93 GLY A C 1
ATOM 711 O O . GLY A 1 93 ? -7.019 4.328 6.777 1.00 75.56 93 GLY A O 1
ATOM 71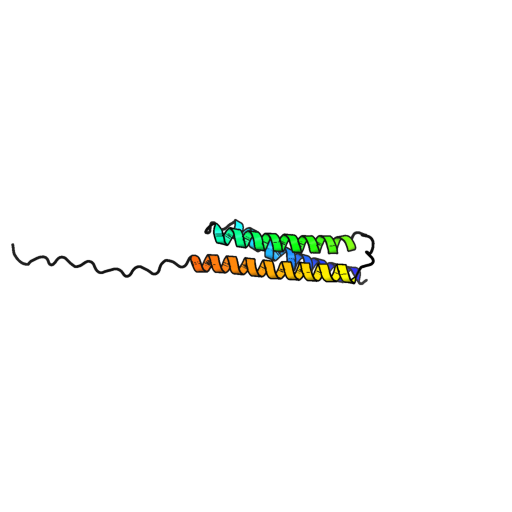2 N N . VAL A 1 94 ? -4.871 4.920 6.490 1.00 77.69 94 VAL A N 1
ATOM 713 C CA . VAL A 1 94 ? -4.490 4.783 7.906 1.00 77.69 94 VAL A CA 1
ATOM 714 C C . VAL A 1 94 ? -5.246 5.781 8.783 1.00 77.69 94 VAL A C 1
ATOM 716 O O . VAL A 1 94 ? -5.810 5.381 9.800 1.00 77.69 94 VAL A O 1
ATOM 719 N N . LEU A 1 95 ? -5.329 7.056 8.387 1.00 79.56 95 LEU A N 1
ATOM 720 C CA . LEU A 1 95 ? -6.084 8.070 9.133 1.00 79.56 95 LEU A CA 1
ATOM 721 C C . LEU A 1 95 ? -7.568 7.710 9.260 1.00 79.56 95 LEU A C 1
ATOM 723 O O . LEU A 1 95 ? -8.141 7.867 10.335 1.00 79.56 95 LEU A O 1
ATOM 727 N N . ALA A 1 96 ? -8.180 7.178 8.199 1.00 75.81 96 ALA A N 1
ATOM 728 C CA . ALA A 1 96 ? -9.563 6.714 8.234 1.00 75.81 96 ALA A CA 1
ATOM 729 C C . ALA A 1 96 ? -9.754 5.548 9.220 1.00 75.81 96 ALA A C 1
ATOM 731 O O . ALA A 1 96 ? -10.754 5.510 9.933 1.00 75.81 96 ALA A O 1
ATOM 732 N N . VAL A 1 97 ? -8.785 4.628 9.307 1.00 74.88 97 VAL A N 1
ATOM 733 C CA . VAL A 1 97 ? -8.800 3.537 10.297 1.00 74.88 97 VAL A CA 1
ATOM 734 C C . VAL A 1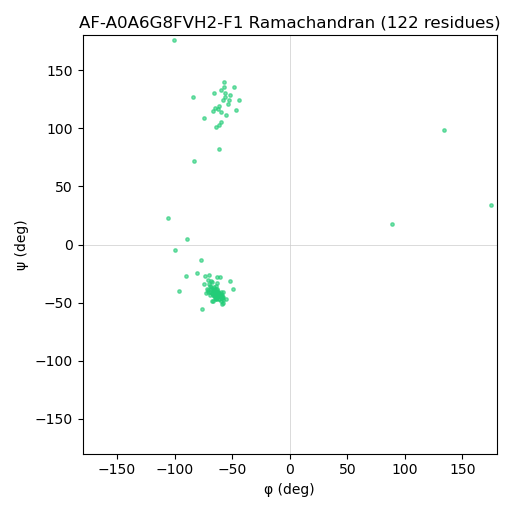 97 ? -8.629 4.067 11.722 1.00 74.88 97 VAL A C 1
ATOM 736 O O . VAL A 1 97 ? -9.326 3.614 12.627 1.00 74.88 97 VAL A O 1
ATOM 739 N N . VAL A 1 98 ? -7.740 5.039 11.939 1.00 78.81 98 VAL A N 1
ATOM 740 C CA . VAL A 1 98 ? -7.550 5.668 13.256 1.00 78.81 98 VAL A CA 1
ATOM 741 C C . VAL A 1 98 ? -8.816 6.413 13.693 1.00 78.81 98 VAL A C 1
ATOM 743 O O . VAL A 1 98 ? -9.247 6.252 14.831 1.00 78.81 98 VAL A O 1
ATOM 746 N N . ALA A 1 99 ? -9.450 7.164 12.789 1.00 76.25 99 ALA A N 1
ATOM 747 C CA . ALA A 1 99 ? -10.699 7.880 13.056 1.00 76.25 99 ALA A CA 1
ATOM 748 C C . ALA A 1 99 ? -11.878 6.940 13.378 1.00 76.25 99 ALA A C 1
ATOM 750 O O . ALA A 1 99 ? -12.744 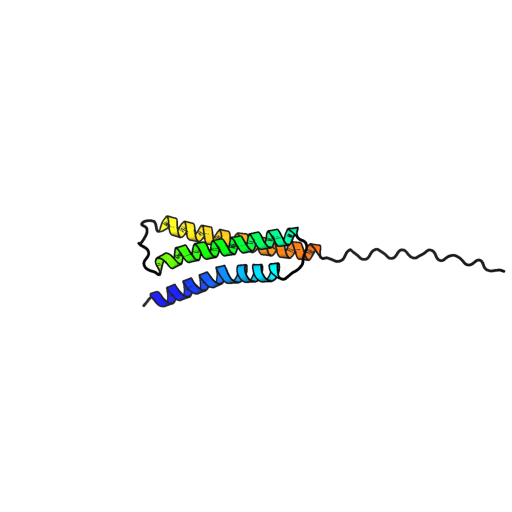7.270 14.193 1.00 76.25 99 ALA A O 1
ATOM 751 N N . ASP A 1 100 ? -11.908 5.752 12.767 1.00 72.06 100 ASP A N 1
ATOM 752 C CA . ASP A 1 100 ? -12.886 4.710 13.099 1.00 72.06 100 ASP A CA 1
ATOM 753 C C . ASP A 1 100 ? -12.686 4.226 14.548 1.00 72.06 100 ASP A C 1
ATOM 755 O O . ASP A 1 100 ? -13.638 4.161 15.319 1.00 72.06 100 ASP A O 1
ATOM 759 N N . ARG A 1 101 ? -11.430 4.002 14.967 1.00 69.94 101 ARG A N 1
ATOM 760 C CA . ARG A 1 101 ? -11.090 3.526 16.321 1.00 69.94 101 ARG A CA 1
ATOM 761 C C . ARG A 1 101 ? -11.318 4.554 17.425 1.00 69.94 101 ARG A C 1
ATOM 763 O O . ARG A 1 101 ? -11.691 4.166 18.527 1.00 69.94 101 ARG A O 1
ATOM 770 N N . THR A 1 102 ? -11.115 5.846 17.166 1.00 68.12 102 THR A N 1
ATOM 771 C CA . THR A 1 102 ? -11.416 6.897 18.158 1.00 68.12 102 THR A CA 1
ATOM 772 C C . THR A 1 102 ? -12.919 7.065 18.382 1.00 68.12 102 THR A C 1
ATOM 774 O O . THR A 1 102 ? -13.336 7.454 19.470 1.00 68.12 102 THR A O 1
ATOM 777 N N . SER A 1 103 ? -13.739 6.716 17.387 1.00 61.31 103 SER A N 1
ATOM 778 C CA . SER A 1 103 ? -15.203 6.735 17.488 1.00 61.31 103 SER A CA 1
ATOM 779 C C . SER A 1 103 ? -15.781 5.550 18.280 1.00 61.31 103 SER A C 1
ATOM 781 O O . SER A 1 103 ? -16.956 5.588 18.647 1.00 61.31 103 SER A O 1
ATOM 783 N N . ASP A 1 104 ? -14.977 4.515 18.548 1.00 60.03 104 ASP A N 1
ATOM 784 C CA . ASP A 1 104 ? -15.354 3.329 19.332 1.00 60.03 104 ASP A CA 1
ATOM 785 C C . ASP A 1 104 ? -15.090 3.494 20.843 1.00 60.03 104 ASP A C 1
ATOM 787 O O . ASP A 1 104 ? -15.282 2.547 21.610 1.00 60.03 104 ASP A O 1
ATOM 791 N N . ALA A 1 105 ? -14.666 4.681 21.299 1.00 58.31 105 ALA A N 1
ATOM 792 C CA . ALA A 1 105 ? -14.551 4.958 22.727 1.00 58.31 105 ALA A CA 1
ATOM 793 C C . ALA A 1 105 ? -15.915 4.717 23.410 1.00 58.31 105 ALA A C 1
ATOM 795 O O . ALA A 1 105 ? -16.926 5.261 22.947 1.00 58.31 105 ALA A O 1
ATOM 796 N N . PRO A 1 106 ? -15.983 3.894 24.478 1.00 58.19 106 PRO A N 1
ATOM 797 C CA . PRO A 1 106 ? -17.239 3.636 25.164 1.00 58.19 106 PRO A CA 1
ATOM 798 C C . PRO A 1 106 ? -17.827 4.971 25.633 1.00 58.19 106 PRO A C 1
ATOM 800 O O . PRO A 1 106 ? -17.064 5.835 26.080 1.00 58.19 106 PRO A O 1
ATOM 803 N N . PRO A 1 107 ? -19.155 5.173 25.524 1.00 61.00 107 PRO A N 1
ATOM 804 C CA . PRO A 1 107 ? -19.772 6.369 26.072 1.00 61.00 107 PRO A CA 1
ATOM 805 C C . PRO A 1 107 ? -19.335 6.480 27.530 1.00 61.00 107 PRO A C 1
ATOM 807 O O . PRO A 1 107 ? -19.399 5.490 28.265 1.00 61.00 107 PRO A O 1
ATOM 810 N N . ALA A 1 108 ? -18.819 7.655 27.908 1.00 64.62 108 ALA A N 1
ATOM 811 C CA . ALA A 1 108 ? -18.423 7.942 29.279 1.00 64.62 108 ALA A CA 1
ATOM 812 C C . ALA A 1 108 ? -19.526 7.420 30.201 1.00 64.62 108 ALA A C 1
ATOM 814 O O . ALA A 1 108 ? -20.697 7.737 29.976 1.00 64.62 108 ALA A O 1
ATOM 815 N N . ALA A 1 109 ? -19.154 6.555 31.151 1.00 67.44 109 ALA A N 1
ATOM 816 C CA . ALA A 1 109 ? -20.098 5.931 32.064 1.00 67.44 109 ALA A CA 1
ATOM 817 C C . ALA A 1 109 ? -21.028 7.022 32.598 1.00 67.44 109 ALA A C 1
ATOM 819 O O . ALA A 1 109 ? -20.564 7.979 33.220 1.00 67.44 109 ALA A O 1
ATOM 820 N N . THR A 1 110 ? -22.320 6.926 32.275 1.00 67.00 110 THR A N 1
ATOM 821 C CA . THR A 1 110 ? -23.317 7.862 32.790 1.00 67.00 110 THR A CA 1
ATOM 822 C C . THR A 1 110 ? -23.159 7.885 34.305 1.00 67.00 110 THR A C 1
ATOM 824 O O . THR A 1 110 ? -23.191 6.801 34.899 1.00 67.00 110 THR A O 1
ATOM 827 N N . PRO A 1 111 ? -22.939 9.055 34.932 1.00 68.56 111 PRO A N 1
ATOM 828 C CA . PRO A 1 111 ? -22.812 9.124 36.377 1.00 68.56 111 PRO A CA 1
ATOM 829 C C . PRO A 1 111 ? -24.051 8.467 36.978 1.00 68.56 111 PRO A C 1
ATOM 831 O O . PRO A 1 111 ? -25.179 8.841 36.655 1.00 68.56 111 PRO A O 1
ATOM 834 N N . VAL A 1 112 ? -23.831 7.424 37.780 1.00 71.06 112 VAL A N 1
ATOM 835 C CA . VAL A 1 112 ? -24.899 6.726 38.491 1.00 71.06 112 VAL A CA 1
ATOM 836 C C . VAL A 1 112 ? -25.525 7.757 39.420 1.00 71.06 112 VAL A C 1
ATOM 838 O O . VAL A 1 112 ? -24.929 8.117 40.431 1.00 71.06 112 VAL A O 1
ATOM 841 N N . VAL A 1 113 ? -26.690 8.288 39.046 1.00 74.12 113 VAL A N 1
ATOM 842 C CA . VAL A 1 113 ? -27.481 9.146 39.929 1.00 74.12 113 VAL A CA 1
ATOM 843 C C . VAL A 1 113 ? -27.908 8.256 41.097 1.00 74.12 113 VAL A C 1
ATOM 845 O O . VAL A 1 113 ? -28.588 7.255 40.854 1.00 74.12 113 VAL A O 1
ATOM 848 N N . PRO A 1 114 ? -27.493 8.543 42.345 1.00 73.88 114 PRO A N 1
ATOM 849 C CA . PRO A 1 114 ? -27.956 7.774 43.488 1.00 73.88 114 PRO A CA 1
ATOM 850 C C . PRO A 1 114 ? -29.481 7.861 43.532 1.00 73.88 114 PRO A C 1
ATOM 852 O O . PRO A 1 114 ? -30.037 8.961 43.539 1.00 73.88 114 PRO A O 1
ATOM 855 N N . TYR A 1 115 ? -30.164 6.715 43.527 1.00 70.19 115 TYR A N 1
ATOM 856 C CA . TYR A 1 115 ? -31.605 6.693 43.753 1.00 70.19 115 TYR A CA 1
ATOM 857 C C . TYR A 1 115 ? -31.893 7.383 45.095 1.00 70.19 115 TYR A C 1
ATOM 859 O O . TYR A 1 115 ? -31.237 7.041 46.086 1.00 70.19 115 TYR A O 1
ATOM 867 N N . PRO A 1 116 ? -32.841 8.336 45.165 1.00 72.44 116 PRO A N 1
ATOM 868 C CA . PRO A 1 116 ? -33.276 8.873 46.444 1.00 72.44 116 PRO A CA 1
ATOM 869 C C . PRO A 1 116 ? -33.820 7.705 47.264 1.00 72.44 116 PRO A C 1
ATOM 871 O O . PRO A 1 116 ? -34.800 7.068 46.877 1.00 72.44 116 PRO A O 1
ATOM 874 N N . GLN A 1 117 ? -33.138 7.370 48.360 1.00 72.06 117 GLN A N 1
ATOM 875 C CA . GLN A 1 117 ? -33.635 6.353 49.272 1.00 72.06 117 GLN A CA 1
ATOM 876 C C . GLN A 1 117 ? -34.965 6.855 49.822 1.00 72.06 117 GLN A C 1
ATOM 878 O O . GLN A 1 117 ? -35.017 7.905 50.462 1.00 72.06 117 GLN A O 1
ATOM 883 N N . ALA A 1 118 ? -36.042 6.130 49.520 1.00 69.31 118 ALA A N 1
ATOM 884 C CA . ALA A 1 118 ? -37.330 6.366 50.141 1.00 69.31 118 ALA A CA 1
ATOM 885 C C . ALA A 1 118 ? -37.121 6.274 51.657 1.00 69.31 118 ALA A C 1
ATOM 887 O O . ALA A 1 118 ? -36.793 5.208 52.180 1.00 69.31 118 ALA A O 1
ATOM 888 N N . GLN A 1 119 ? -37.238 7.410 52.346 1.00 66.31 119 GLN A N 1
ATOM 889 C CA . GLN A 1 119 ? -37.244 7.456 53.799 1.00 66.31 119 GLN A CA 1
ATOM 890 C C . GLN A 1 119 ? -38.427 6.612 54.268 1.00 66.31 119 GLN A C 1
ATOM 892 O O . GLN A 1 119 ? -39.577 7.014 54.114 1.00 66.31 119 GLN A O 1
ATOM 897 N N . VAL A 1 120 ? -38.143 5.421 54.791 1.00 73.62 120 VAL A N 1
ATOM 898 C CA . VAL A 1 120 ? -39.134 4.609 55.495 1.00 73.62 120 VAL A CA 1
ATOM 899 C C . VAL A 1 120 ? -39.488 5.381 56.770 1.00 73.62 120 VAL A C 1
ATOM 901 O O . VAL A 1 120 ? -38.594 5.594 57.594 1.00 73.62 120 VAL A O 1
ATOM 904 N N . PRO A 1 121 ? -40.732 5.865 56.939 1.00 69.69 121 PRO A N 1
ATOM 905 C CA . PRO A 1 121 ? -41.107 6.559 58.159 1.00 69.69 121 PRO A CA 1
ATOM 906 C C . PRO A 1 121 ? -41.058 5.568 59.334 1.00 69.69 121 PRO A C 1
ATOM 908 O O . PRO A 1 121 ? -41.611 4.470 59.230 1.00 69.69 121 PRO A O 1
ATOM 911 N N . PRO A 1 122 ? -40.391 5.913 60.447 1.00 64.81 122 PRO A N 1
ATOM 912 C CA . PRO A 1 122 ? -40.391 5.070 61.629 1.00 64.81 122 PRO A CA 1
ATOM 913 C C . PRO A 1 122 ? -41.752 5.181 62.326 1.00 64.81 122 PRO A C 1
ATOM 915 O O . PRO A 1 122 ? -42.060 6.210 62.923 1.00 64.81 122 PRO A O 1
ATOM 918 N N . GLY A 1 123 ? -42.549 4.115 62.264 1.00 71.38 123 GLY A N 1
ATOM 919 C CA . GLY A 1 123 ? -43.700 3.922 63.147 1.00 71.38 123 GLY A CA 1
ATOM 920 C C . GLY A 1 123 ? -44.974 3.481 62.434 1.00 71.38 123 GLY A C 1
ATOM 921 O O . GLY A 1 123 ? -45.720 4.315 61.925 1.00 71.38 123 GLY A O 1
ATOM 922 N N . ALA A 1 124 ? -45.237 2.176 62.475 1.00 52.12 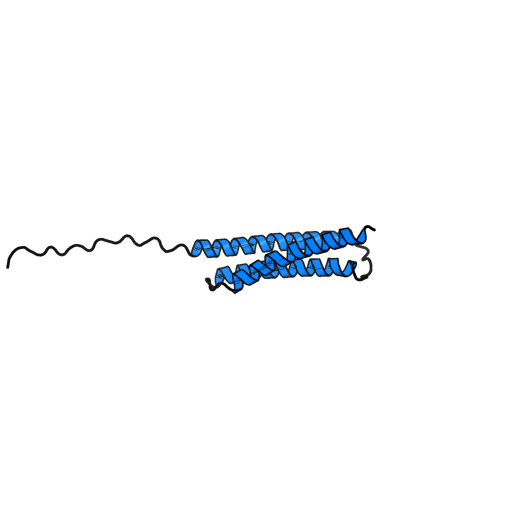124 ALA A N 1
ATOM 923 C CA . ALA A 1 124 ? -46.574 1.591 62.461 1.00 52.12 124 ALA A CA 1
ATOM 924 C C . ALA A 1 124 ? -46.570 0.389 63.411 1.00 52.12 124 ALA A C 1
ATOM 926 O O . ALA A 1 124 ? -45.587 -0.387 63.343 1.00 52.12 124 ALA A O 1
#

Radius of gyration: 26.48 Å; Cα contacts (8 Å, |Δi|>4): 79; chains: 1; bounding box: 73×21×90 Å

Foldseek 3Di:
DCVVVVVVVLVVLLCVQQVLLVVLLVVLVPDPFDPPLSVLLNVLSVLLNVLSVVLVCLVVCVVPDNDPPPCVPPSVVSNVVSNVSSVVSSVSSVVSVVVRVVVPPPPDPDPPDPDPPDPPDPDD

Secondary structure (DSSP, 8-state):
--HHHHHHHHHHHHHHHHHHHHHHHHHHHHS---HHHHHHHHHHHHHHHHHHHHHHHHHHHHHTT----S-HHHHHHHHHHHHHHHHHHHHHHHHHHHHHHHTTSPP-----PPP------S--

Solvent-accessible surface area (backbone atoms only — not comparable to full-atom values): 7048 Å² total; per-residue (Å²): 138,66,64,66,62,56,49,51,51,52,51,52,53,47,46,66,43,39,48,58,25,48,52,49,36,54,55,56,69,72,52,94,66,66,73,67,41,51,51,53,22,45,51,22,14,50,50,10,30,51,30,31,49,50,43,45,50,61,57,47,41,62,75,75,73,47,76,84,66,94,46,67,66,62,55,52,50,50,46,51,53,29,51,50,48,18,52,52,26,37,51,51,16,52,50,30,51,51,55,48,58,66,68,64,58,72,76,74,78,74,78,80,73,77,74,80,74,78,79,75,80,93,82,133

Nearest PDB structures (foldseek):
  8hs3-assembly1_R  TM=5.035E-01  e=5.146E+00  Escherichia coli
  5l0g-assembly1_A-2  TM=5.250E-01  e=7.563E+00  Homo sapiens

pLDDT: mean 70.42, std 9.27, range [46.06, 84.88]

Sequence (124 aa):
MYSSLAQLLSLLLLLAHVVPPAIGLVLVARVRTRRRWRTWALLFFGLSLATGLAQALVTGSYLFGGRPFVGFGVVQLLQWVLGLASLVTSGFGVLAVVADRTSDAPPAATPVVPYPQAQVPPGA